Protein AF-A0A9Q4FH45-F1 (afdb_monomer_lite)

Sequence (110 aa):
MLSHRLQVLSFSALIFCQTVSAQVLERDLGQFDLKLATTPTRSMAQGLVTPSGGSDSFHGGLDLTHASGFYFGQWTPNMGFASDSGMELDSYMGFKKPFDNTLGYELGMI

Radius of gyration: 19.67 Å; chains: 1; bounding box: 37×59×42 Å

Secondary structure (DSSP, 8-state):
-HHHHHHHHHHHHHHT-------EEEEE-SSEEEEEESS--SHHHHHH------TTEEEEEEEEEETTSEEEEEEEEEEE-STT---EEEEEEEEEEESSSS-EEEEEE-

Structure (mmCIF, N/CA/C/O backbone):
data_AF-A0A9Q4FH45-F1
#
_entry.id   AF-A0A9Q4FH45-F1
#
loop_
_atom_site.group_PDB
_atom_site.id
_atom_site.type_symbol
_atom_site.label_atom_id
_atom_site.label_alt_id
_atom_site.label_comp_id
_atom_site.label_asym_id
_atom_site.label_entity_id
_atom_site.label_seq_id
_atom_site.pdbx_PDB_ins_code
_atom_site.Cartn_x
_atom_site.Cartn_y
_atom_site.Cartn_z
_atom_site.occupancy
_atom_site.B_iso_or_equiv
_atom_site.auth_seq_id
_atom_site.auth_comp_id
_atom_site.auth_asym_id
_atom_site.auth_atom_id
_atom_site.pdbx_PDB_model_num
ATOM 1 N N . MET A 1 1 ? 15.712 45.597 -23.564 1.00 53.44 1 MET A N 1
ATOM 2 C CA . MET A 1 1 ? 14.359 45.268 -23.042 1.00 53.44 1 MET A CA 1
ATOM 3 C C . MET A 1 1 ? 13.869 43.868 -23.429 1.00 53.44 1 MET A C 1
ATOM 5 O O . MET A 1 1 ? 13.063 43.316 -22.692 1.00 53.44 1 MET A O 1
ATOM 9 N N . LEU A 1 2 ? 14.355 43.266 -24.526 1.00 56.81 2 LEU A N 1
ATOM 10 C CA . LEU A 1 2 ? 13.962 41.914 -24.959 1.00 56.81 2 LEU A CA 1
ATOM 11 C C . LEU A 1 2 ? 14.503 40.789 -24.044 1.00 56.81 2 LEU A C 1
ATOM 13 O O . LEU A 1 2 ? 13.820 39.797 -23.819 1.00 56.81 2 LEU A O 1
ATOM 17 N N . SER A 1 3 ? 15.681 40.984 -23.441 1.00 57.56 3 SER A N 1
ATOM 18 C CA . SER A 1 3 ? 16.346 40.022 -22.546 1.00 57.56 3 SER A CA 1
ATOM 19 C C . SER A 1 3 ? 15.614 39.792 -21.218 1.00 57.56 3 SER A C 1
ATOM 21 O O . SER A 1 3 ? 15.459 38.649 -20.805 1.00 57.56 3 SER A O 1
ATOM 23 N N . HIS A 1 4 ? 15.087 40.845 -20.583 1.00 55.81 4 HIS A N 1
ATOM 24 C CA . HIS A 1 4 ? 14.323 40.708 -19.336 1.00 55.81 4 HIS A CA 1
ATOM 25 C C . HIS A 1 4 ? 12.982 39.995 -19.533 1.00 55.81 4 HIS A C 1
ATOM 27 O O . HIS A 1 4 ? 12.572 39.226 -18.672 1.00 55.81 4 HIS A O 1
ATOM 33 N N . ARG A 1 5 ? 12.310 40.195 -20.674 1.00 56.06 5 ARG A N 1
ATOM 34 C CA . ARG A 1 5 ? 11.057 39.487 -20.981 1.00 56.06 5 ARG A CA 1
ATOM 35 C C . ARG A 1 5 ? 11.285 37.999 -21.238 1.00 56.06 5 ARG A C 1
ATOM 37 O O . ARG A 1 5 ? 10.480 37.188 -20.797 1.00 56.06 5 ARG A O 1
ATOM 44 N N . LEU A 1 6 ? 12.400 37.653 -21.883 1.00 53.28 6 LEU A N 1
ATOM 45 C CA . LEU A 1 6 ? 12.806 36.266 -22.105 1.00 53.28 6 LEU A CA 1
ATOM 46 C C . LEU A 1 6 ? 13.199 35.575 -20.787 1.00 53.28 6 LEU A C 1
ATOM 48 O O . LEU A 1 6 ? 12.800 34.443 -20.546 1.00 53.28 6 LEU A O 1
ATOM 52 N N . GLN A 1 7 ? 13.902 36.284 -19.897 1.00 56.78 7 GLN A N 1
ATOM 53 C CA . GLN A 1 7 ? 14.259 35.783 -18.566 1.00 56.78 7 GLN A CA 1
ATOM 54 C C . GLN A 1 7 ? 13.035 35.558 -17.671 1.00 56.78 7 GLN A C 1
ATOM 56 O O . GLN A 1 7 ? 12.963 34.533 -17.002 1.00 56.78 7 GLN A O 1
ATOM 61 N N . VAL A 1 8 ? 12.053 36.468 -17.686 1.00 59.00 8 VAL A N 1
ATOM 62 C CA . VAL A 1 8 ? 10.795 36.310 -16.931 1.00 59.00 8 VAL A CA 1
ATOM 63 C C . VAL A 1 8 ? 9.978 35.122 -17.452 1.00 59.00 8 VAL A C 1
ATOM 65 O O . VAL A 1 8 ? 9.421 34.372 -16.653 1.00 59.00 8 VAL A O 1
ATOM 68 N N . LEU A 1 9 ? 9.955 34.896 -18.770 1.00 57.44 9 LEU A N 1
ATOM 69 C CA . LEU A 1 9 ? 9.262 33.750 -19.368 1.00 57.44 9 LEU A CA 1
ATOM 70 C C . LEU A 1 9 ? 9.909 32.412 -18.957 1.00 57.44 9 LEU A C 1
ATOM 72 O O . LEU A 1 9 ? 9.203 31.480 -18.576 1.00 57.44 9 LEU A O 1
ATOM 76 N N . SER A 1 10 ? 11.245 32.338 -18.954 1.00 58.38 10 SER A N 1
ATOM 77 C CA . SER A 1 10 ? 11.990 31.147 -18.516 1.00 58.38 10 SER A CA 1
ATOM 78 C C . SER A 1 10 ? 11.868 30.882 -17.013 1.00 58.38 10 SER A C 1
ATOM 80 O O . SER A 1 10 ? 11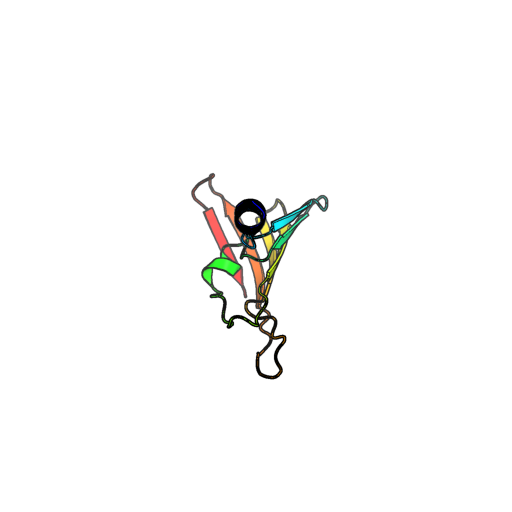.792 29.727 -16.601 1.00 58.38 10 SER A O 1
ATOM 82 N N . PHE A 1 11 ? 11.804 31.930 -16.185 1.00 58.22 11 PHE A N 1
ATOM 83 C CA . PHE A 1 11 ? 11.605 31.783 -14.738 1.00 58.22 11 PHE A CA 1
ATOM 84 C C . PHE A 1 11 ? 10.194 31.274 -14.401 1.00 58.22 11 PHE A C 1
ATOM 86 O O . PHE A 1 11 ? 10.023 30.491 -13.472 1.00 58.22 11 PHE A O 1
ATOM 93 N N . SER A 1 12 ? 9.185 31.661 -15.191 1.00 59.16 12 SER A N 1
ATOM 94 C CA . SER A 1 12 ? 7.800 31.211 -15.007 1.00 59.16 12 SER A CA 1
ATOM 95 C C . SER A 1 12 ? 7.583 29.747 -15.415 1.00 59.16 12 SER A C 1
ATOM 97 O O . SER A 1 12 ? 6.714 29.086 -14.850 1.00 59.16 12 SER A O 1
ATOM 99 N N . ALA A 1 13 ? 8.371 29.223 -16.360 1.00 57.09 13 ALA A N 1
ATOM 100 C CA . ALA A 1 13 ? 8.293 27.824 -16.788 1.00 57.09 13 ALA A CA 1
ATOM 101 C C . ALA A 1 13 ? 8.805 26.844 -15.714 1.00 57.09 13 ALA A C 1
ATOM 103 O O . ALA A 1 13 ? 8.297 25.731 -15.604 1.00 57.09 13 ALA A O 1
ATOM 104 N N . LEU A 1 14 ? 9.755 27.269 -14.872 1.00 55.69 14 LEU A N 1
ATOM 105 C CA . LEU A 1 14 ? 10.293 26.443 -13.783 1.00 55.69 14 LEU A CA 1
ATOM 106 C C . LEU A 1 14 ? 9.296 26.248 -12.626 1.00 55.69 14 LEU A C 1
ATOM 108 O O . LEU A 1 14 ? 9.380 25.249 -11.921 1.00 55.69 14 LEU A O 1
ATOM 112 N N . ILE A 1 15 ? 8.322 27.150 -12.457 1.00 57.91 15 ILE A N 1
ATOM 113 C CA . ILE A 1 15 ? 7.295 27.066 -11.398 1.00 57.91 15 ILE A CA 1
ATOM 114 C C . ILE A 1 15 ? 6.183 26.058 -11.760 1.00 57.91 15 ILE A C 1
ATOM 116 O O . ILE A 1 15 ? 5.504 25.538 -10.879 1.00 57.91 15 ILE A O 1
ATOM 120 N N . PHE A 1 16 ? 6.023 25.728 -13.047 1.00 50.56 16 PHE A N 1
ATOM 121 C CA . PHE A 1 16 ? 5.042 24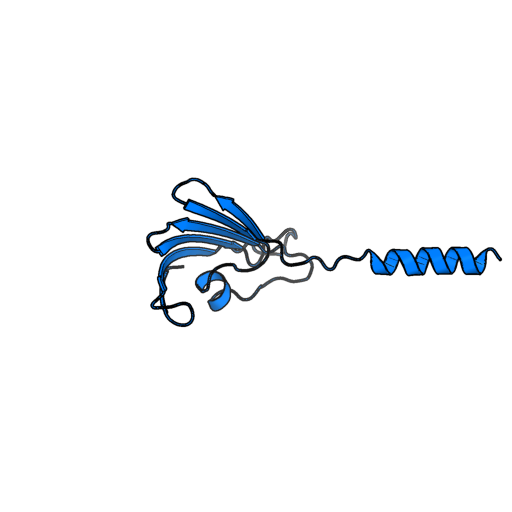.747 -13.532 1.00 50.56 16 PHE A CA 1
ATOM 122 C C . PHE A 1 16 ? 5.575 23.316 -13.629 1.00 50.56 16 PHE A C 1
ATOM 124 O O . PHE A 1 16 ? 4.822 22.422 -14.018 1.00 50.56 16 PHE A O 1
ATOM 131 N N . CYS A 1 17 ? 6.833 23.072 -13.248 1.00 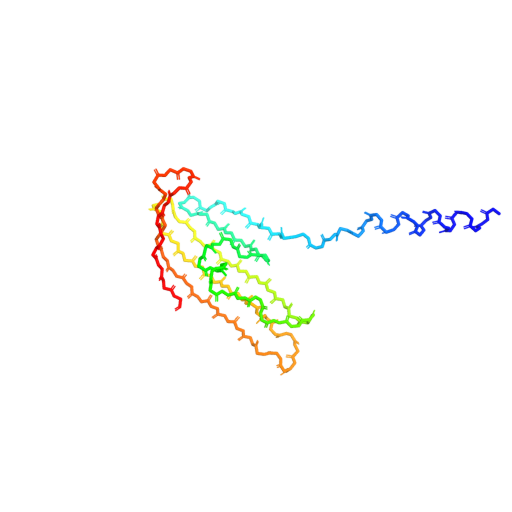46.69 17 CYS A N 1
ATOM 132 C CA . CYS A 1 17 ? 7.335 21.717 -13.063 1.00 46.69 17 CYS A CA 1
ATOM 133 C C . CYS A 1 17 ? 6.705 21.146 -11.786 1.00 46.69 17 CYS A C 1
ATOM 135 O O . CYS A 1 17 ? 7.306 21.133 -10.714 1.00 46.69 17 CYS A O 1
ATOM 137 N N . GLN A 1 18 ? 5.436 20.753 -11.896 1.00 48.84 18 GLN A N 1
ATOM 138 C CA . GLN A 1 18 ? 4.784 19.895 -10.926 1.00 48.84 18 GLN A CA 1
ATOM 139 C C . GLN A 1 18 ? 5.692 18.671 -10.820 1.00 48.84 18 GLN A C 1
ATOM 141 O O . GLN A 1 18 ? 5.876 17.939 -11.795 1.00 48.84 18 GLN A O 1
ATOM 146 N N . THR A 1 19 ? 6.313 18.481 -9.661 1.00 53.81 19 THR A N 1
ATOM 147 C CA . THR A 1 19 ? 6.875 17.184 -9.308 1.00 53.81 19 THR A CA 1
ATOM 148 C C . THR A 1 19 ? 5.795 16.147 -9.603 1.00 53.81 19 THR A C 1
ATOM 150 O O . THR A 1 19 ? 4.634 16.364 -9.251 1.00 53.81 19 THR A O 1
ATOM 153 N N . VAL A 1 20 ? 6.145 15.066 -10.310 1.00 52.41 20 VAL A N 1
ATOM 154 C CA . VAL A 1 20 ? 5.267 13.900 -10.486 1.00 52.41 20 VAL A CA 1
ATOM 155 C C . VAL A 1 20 ? 4.919 13.417 -9.081 1.00 52.41 20 VAL A C 1
ATOM 157 O O . VAL A 1 20 ? 5.692 12.732 -8.420 1.00 52.41 20 VAL A O 1
ATOM 160 N N . SER A 1 21 ? 3.812 13.931 -8.559 1.00 57.44 21 SER A N 1
ATOM 161 C CA . SER A 1 21 ? 3.366 13.683 -7.202 1.00 57.44 21 SER A CA 1
ATOM 162 C C . SER A 1 21 ? 2.714 12.316 -7.200 1.00 57.44 21 SER A C 1
ATOM 164 O O . SER A 1 21 ? 1.947 12.030 -8.117 1.00 57.44 21 SER A O 1
ATOM 166 N N . ALA A 1 22 ? 3.013 11.502 -6.189 1.00 63.34 22 ALA A N 1
ATOM 167 C CA . ALA A 1 22 ? 2.325 10.255 -5.882 1.00 63.34 22 ALA A CA 1
ATOM 168 C C . ALA A 1 22 ? 0.818 10.386 -6.162 1.00 63.34 22 ALA A C 1
ATOM 170 O O . ALA A 1 22 ? 0.097 11.061 -5.424 1.00 63.34 22 ALA A O 1
ATOM 171 N N . GLN A 1 23 ? 0.355 9.815 -7.275 1.00 75.81 23 GLN A N 1
ATOM 172 C CA . GLN A 1 23 ? -1.052 9.877 -7.645 1.00 75.81 23 GLN A CA 1
ATOM 173 C C . GLN A 1 23 ? -1.730 8.647 -7.063 1.00 75.81 23 GLN A C 1
ATOM 175 O O . GLN A 1 23 ? -1.270 7.529 -7.288 1.00 75.81 23 GLN A O 1
ATOM 180 N N . VAL A 1 24 ? -2.827 8.861 -6.340 1.00 86.00 24 VAL A N 1
ATOM 181 C CA . VAL A 1 24 ? -3.741 7.804 -5.906 1.00 86.00 24 VAL A CA 1
ATOM 182 C C . VAL A 1 24 ? -5.112 8.142 -6.471 1.00 86.00 24 VAL A C 1
ATOM 184 O O . VAL A 1 24 ? -5.715 9.152 -6.112 1.00 86.00 24 VAL A O 1
ATOM 187 N N . LEU A 1 25 ? -5.600 7.302 -7.374 1.00 89.75 25 LEU A N 1
ATOM 188 C CA . LEU A 1 25 ? -6.968 7.330 -7.859 1.00 89.75 25 LEU A CA 1
ATOM 189 C C . LEU A 1 25 ? -7.791 6.345 -7.037 1.00 89.75 25 LEU A C 1
ATOM 191 O O . LEU A 1 25 ? -7.556 5.144 -7.096 1.00 89.75 25 LEU A O 1
ATOM 195 N N . GLU A 1 26 ? -8.781 6.854 -6.314 1.00 92.25 26 GLU A N 1
ATOM 196 C CA . GLU A 1 26 ? -9.702 6.050 -5.512 1.00 92.25 26 GLU A CA 1
ATOM 197 C C . GLU A 1 26 ? -11.115 6.084 -6.108 1.00 92.25 26 GLU A C 1
ATOM 199 O O . GLU A 1 26 ? -11.602 7.127 -6.564 1.00 92.25 26 GLU A O 1
ATOM 204 N N . ARG A 1 27 ? -11.756 4.916 -6.154 1.00 93.38 27 ARG A N 1
ATOM 205 C CA . ARG A 1 27 ? -13.092 4.690 -6.704 1.00 93.38 27 ARG A CA 1
ATOM 206 C C . ARG A 1 27 ? -13.874 3.793 -5.750 1.00 93.38 27 ARG A C 1
ATOM 208 O O . ARG A 1 27 ? -13.501 2.645 -5.538 1.00 93.38 27 ARG A O 1
ATOM 215 N N . ASP A 1 28 ? -14.978 4.318 -5.241 1.00 93.81 28 ASP A N 1
ATOM 216 C CA . ASP A 1 28 ? -15.999 3.536 -4.547 1.00 93.81 28 ASP A CA 1
ATOM 217 C C . ASP A 1 28 ? -16.768 2.692 -5.580 1.00 93.81 28 ASP A C 1
ATOM 219 O O . ASP A 1 28 ? -17.265 3.219 -6.584 1.00 93.81 28 ASP A O 1
ATOM 223 N N . LEU A 1 29 ? -16.806 1.378 -5.361 1.00 92.50 29 LEU A N 1
ATOM 224 C CA . LEU A 1 29 ? -17.515 0.383 -6.170 1.00 92.50 29 LEU A CA 1
ATOM 225 C C . LEU A 1 29 ? -18.637 -0.297 -5.358 1.00 92.50 29 LEU A C 1
ATOM 227 O O . LEU A 1 29 ? -18.961 -1.468 -5.571 1.00 92.50 29 LEU A O 1
ATOM 231 N N . GLY A 1 30 ? -19.225 0.418 -4.400 1.00 91.69 30 GLY A N 1
ATOM 232 C CA . GLY A 1 30 ? -20.268 -0.061 -3.504 1.00 91.69 30 GLY A CA 1
ATOM 233 C C . GLY A 1 30 ? -19.695 -0.735 -2.264 1.00 91.69 30 GLY A C 1
ATOM 234 O O . GLY A 1 30 ? -19.491 -0.099 -1.239 1.00 91.69 30 GLY A O 1
ATOM 235 N N . GLN A 1 31 ? -19.477 -2.051 -2.322 1.00 90.81 31 GLN A N 1
ATOM 236 C CA . GLN A 1 31 ? -18.919 -2.785 -1.172 1.00 90.81 31 GLN A CA 1
ATOM 237 C C . GLN A 1 31 ? -17.389 -2.769 -1.130 1.00 90.81 31 GLN A C 1
ATOM 239 O O . GLN A 1 31 ? -16.793 -3.191 -0.138 1.00 90.81 31 GLN A O 1
ATOM 244 N N . PHE A 1 32 ? -16.760 -2.294 -2.203 1.00 92.25 32 PHE A N 1
ATOM 245 C CA . PHE A 1 32 ? -15.318 -2.286 -2.347 1.00 92.25 32 PHE A CA 1
ATOM 246 C C . PHE A 1 32 ? -14.799 -0.896 -2.687 1.00 92.25 32 PHE A C 1
ATOM 248 O O . PHE A 1 32 ? -15.370 -0.205 -3.527 1.00 92.25 32 PHE A O 1
ATOM 255 N N . ASP A 1 33 ? -13.652 -0.565 -2.114 1.00 93.56 33 ASP A N 1
ATOM 256 C CA . ASP A 1 33 ? -12.830 0.568 -2.500 1.00 93.56 33 ASP A CA 1
ATOM 257 C C . ASP A 1 33 ? -11.728 0.079 -3.434 1.00 93.56 33 ASP A C 1
ATOM 259 O O . ASP A 1 33 ? -10.900 -0.756 -3.054 1.00 93.56 33 ASP A O 1
ATOM 263 N N . LEU A 1 34 ? -11.714 0.604 -4.656 1.00 92.38 34 LEU A N 1
ATOM 264 C CA . LEU A 1 34 ? -10.645 0.396 -5.622 1.00 92.38 34 LEU A CA 1
ATOM 265 C C . LEU A 1 34 ? -9.675 1.576 -5.563 1.00 92.38 34 LEU A C 1
ATOM 267 O O . LEU A 1 34 ? -10.080 2.724 -5.736 1.00 92.38 34 LEU A O 1
ATOM 271 N N . LYS A 1 35 ? -8.386 1.300 -5.384 1.00 92.69 35 LYS A N 1
ATOM 272 C CA . LYS A 1 35 ? -7.310 2.292 -5.441 1.00 92.69 35 LYS A CA 1
ATOM 273 C C . LYS A 1 35 ? -6.317 1.901 -6.520 1.00 92.69 35 LYS A C 1
ATOM 275 O O . LYS A 1 35 ? -5.897 0.756 -6.584 1.00 92.69 35 LYS A O 1
ATOM 280 N N . LEU A 1 36 ? -5.940 2.852 -7.359 1.00 90.12 36 LEU A N 1
ATOM 281 C CA . LEU A 1 36 ? -4.858 2.729 -8.327 1.00 90.12 36 LEU A CA 1
ATOM 282 C C . LEU A 1 36 ? -3.831 3.801 -7.993 1.00 90.12 36 LEU A C 1
ATOM 284 O O . LEU A 1 36 ? -4.194 4.971 -7.883 1.00 90.12 36 LEU A O 1
ATOM 288 N N . ALA A 1 37 ? -2.570 3.429 -7.821 1.00 86.88 37 ALA A N 1
ATOM 289 C CA . ALA A 1 37 ? -1.560 4.374 -7.384 1.00 86.88 37 ALA A CA 1
ATOM 290 C C . ALA A 1 37 ? -0.184 4.109 -7.975 1.00 86.88 37 ALA A C 1
ATOM 292 O O . ALA A 1 37 ? 0.183 2.967 -8.217 1.00 86.88 37 ALA A O 1
ATOM 293 N N . THR A 1 38 ? 0.606 5.170 -8.128 1.00 83.44 38 THR A N 1
ATOM 294 C CA . THR A 1 38 ? 2.047 5.071 -8.424 1.00 83.44 38 THR A CA 1
ATOM 295 C C . THR A 1 38 ? 2.889 4.923 -7.154 1.00 83.44 38 THR A C 1
ATOM 297 O O . THR A 1 38 ? 4.108 4.857 -7.211 1.00 83.44 38 THR A O 1
ATOM 300 N N . THR A 1 39 ? 2.255 4.863 -5.984 1.00 79.56 39 THR A N 1
ATOM 301 C CA . THR A 1 39 ? 2.904 4.594 -4.696 1.00 79.56 39 THR A CA 1
ATOM 302 C C . THR A 1 39 ? 2.176 3.479 -3.961 1.00 79.56 39 THR A C 1
ATOM 304 O O . THR A 1 39 ? 0.951 3.401 -4.083 1.00 79.56 39 THR A O 1
ATOM 307 N N . PRO A 1 40 ? 2.874 2.659 -3.158 1.00 76.31 40 PRO A N 1
ATOM 308 C CA . PRO A 1 40 ? 2.228 1.605 -2.386 1.00 76.31 40 PRO A CA 1
ATOM 309 C C . PRO A 1 40 ? 1.120 2.176 -1.493 1.00 76.31 40 PRO A C 1
ATOM 311 O O . PRO A 1 40 ? 1.377 3.090 -0.711 1.00 76.31 40 PRO A O 1
ATOM 314 N N . THR A 1 41 ? -0.113 1.661 -1.591 1.0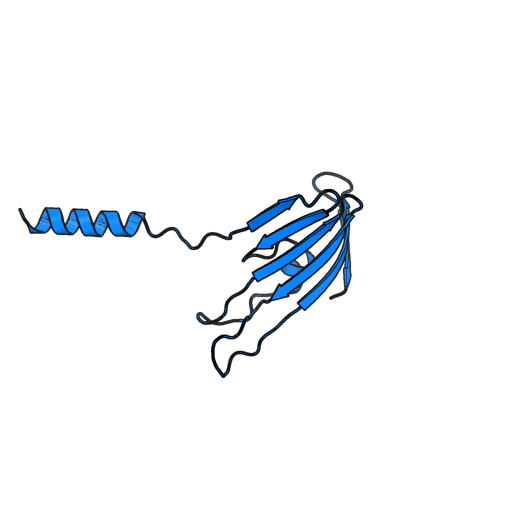0 76.19 41 THR A N 1
ATOM 315 C CA . THR A 1 41 ? -1.229 2.125 -0.734 1.00 76.19 41 THR A CA 1
ATOM 316 C C . THR A 1 41 ? -1.548 1.171 0.417 1.00 76.19 41 THR A C 1
ATOM 318 O O . THR A 1 41 ? -2.404 1.462 1.260 1.00 76.19 41 THR A O 1
ATOM 321 N N . ARG A 1 42 ? -0.871 0.020 0.483 1.00 76.38 42 ARG A N 1
ATOM 322 C CA . ARG A 1 42 ? -1.039 -0.991 1.533 1.00 76.38 42 ARG A CA 1
ATOM 323 C C . ARG A 1 42 ? 0.289 -1.352 2.166 1.00 76.38 42 ARG A C 1
ATOM 325 O O . ARG A 1 42 ? 1.325 -1.327 1.510 1.00 76.38 42 ARG A O 1
ATOM 332 N N . SER A 1 43 ? 0.231 -1.725 3.442 1.00 68.75 43 SER A N 1
ATOM 333 C CA . SER A 1 43 ? 1.411 -2.077 4.230 1.00 68.75 43 SER A CA 1
ATOM 334 C C . SER A 1 43 ? 2.149 -3.270 3.627 1.00 68.75 43 SER A C 1
ATOM 336 O O . SER A 1 43 ? 3.367 -3.283 3.673 1.00 68.75 43 SER A O 1
ATOM 338 N N . MET A 1 44 ? 1.448 -4.229 3.010 1.00 71.31 44 MET A N 1
ATOM 339 C CA . MET A 1 44 ? 2.098 -5.330 2.283 1.00 71.31 44 MET A CA 1
ATOM 340 C C . MET A 1 44 ? 2.866 -4.847 1.045 1.00 71.31 44 MET A C 1
ATOM 342 O O . MET A 1 44 ? 4.010 -5.244 0.854 1.00 71.31 44 MET A O 1
ATOM 346 N N . ALA A 1 45 ? 2.302 -3.925 0.259 1.00 64.75 45 ALA A N 1
ATOM 347 C CA . ALA A 1 45 ? 3.007 -3.322 -0.875 1.00 64.75 45 ALA A CA 1
ATOM 348 C C . ALA A 1 45 ? 4.174 -2.418 -0.426 1.00 64.75 45 ALA A C 1
ATOM 350 O O . ALA A 1 45 ? 5.200 -2.352 -1.090 1.00 64.75 45 ALA A O 1
ATOM 351 N N . GLN A 1 46 ? 4.038 -1.729 0.713 1.00 65.19 46 GLN A N 1
ATOM 352 C CA . GLN A 1 46 ? 5.062 -0.820 1.243 1.00 65.19 46 GLN A CA 1
ATOM 353 C C . GLN A 1 46 ? 6.154 -1.532 2.058 1.00 65.19 46 GLN A C 1
ATOM 355 O O . GLN A 1 46 ? 7.280 -1.049 2.136 1.00 65.19 46 GLN A O 1
ATOM 360 N N . GLY A 1 47 ? 5.812 -2.642 2.707 1.00 59.91 47 GLY A N 1
ATOM 361 C CA . GLY A 1 47 ? 6.661 -3.362 3.652 1.00 59.91 47 GLY A CA 1
ATOM 362 C C . GLY A 1 47 ? 7.500 -4.467 3.021 1.00 59.91 47 GLY A C 1
ATOM 363 O O . GLY A 1 47 ? 8.487 -4.870 3.630 1.00 59.91 47 GLY A O 1
ATOM 364 N N . LEU A 1 48 ? 7.131 -4.952 1.829 1.00 54.59 48 LEU A N 1
ATOM 365 C CA . LEU A 1 48 ? 7.851 -6.033 1.147 1.00 54.59 48 LEU A CA 1
ATOM 366 C C . LEU A 1 48 ? 8.489 -5.632 -0.186 1.00 54.59 48 LEU A C 1
ATOM 368 O O . LEU A 1 48 ? 9.381 -6.345 -0.637 1.00 54.59 48 LEU A O 1
ATOM 372 N N . VAL A 1 49 ? 8.104 -4.505 -0.797 1.00 56.28 49 VAL A N 1
ATOM 373 C CA . VAL A 1 49 ? 8.553 -4.178 -2.156 1.00 56.28 49 VAL A CA 1
ATOM 374 C C . VAL A 1 49 ? 9.299 -2.850 -2.182 1.00 56.28 49 VAL A C 1
ATOM 376 O O . VAL A 1 49 ? 8.729 -1.767 -2.057 1.00 56.28 49 VAL A O 1
ATOM 379 N N . THR A 1 50 ? 10.619 -2.936 -2.327 1.00 58.06 50 THR A N 1
ATOM 380 C CA . THR A 1 50 ? 11.453 -1.758 -2.590 1.00 58.06 50 THR A CA 1
ATOM 381 C C . THR A 1 50 ? 11.393 -1.505 -4.094 1.00 58.06 50 THR A C 1
ATOM 383 O O . THR A 1 50 ? 11.642 -2.458 -4.829 1.00 58.06 50 THR A O 1
ATOM 386 N N . PRO A 1 51 ? 11.074 -0.291 -4.584 1.00 55.91 51 PRO A N 1
ATOM 387 C CA . PRO A 1 51 ? 11.089 -0.008 -6.018 1.00 55.91 51 PRO A CA 1
ATOM 388 C C . PRO A 1 51 ? 12.434 -0.426 -6.634 1.00 55.91 51 PRO A C 1
ATOM 390 O O . PRO A 1 51 ? 13.473 0.169 -6.347 1.00 55.91 51 PRO A O 1
ATOM 393 N N . SER A 1 52 ? 12.415 -1.491 -7.429 1.00 55.75 52 SER A N 1
ATOM 394 C CA . SER A 1 52 ? 13.575 -2.161 -8.019 1.00 55.75 52 SER A CA 1
ATOM 395 C C . SER A 1 52 ? 13.664 -1.798 -9.499 1.00 55.75 52 SER A C 1
ATOM 397 O O . SER A 1 52 ? 13.483 -2.622 -10.390 1.00 55.75 52 SER A O 1
ATOM 399 N N . GLY A 1 53 ? 13.929 -0.529 -9.796 1.00 54.44 53 GLY A N 1
ATOM 400 C CA . GLY A 1 53 ? 14.019 -0.096 -11.182 1.00 54.44 53 GLY A CA 1
ATOM 401 C C . GLY A 1 53 ? 14.742 1.232 -11.347 1.00 54.44 53 GLY A C 1
ATOM 402 O O . GLY A 1 53 ? 14.608 2.145 -10.534 1.00 54.44 53 GLY A O 1
ATOM 403 N N . GLY A 1 54 ? 15.568 1.313 -12.392 1.00 56.44 54 GLY A N 1
ATOM 404 C CA . GLY A 1 54 ? 16.221 2.555 -12.803 1.00 56.44 54 GLY A CA 1
ATOM 405 C C . GLY A 1 54 ? 15.217 3.585 -13.335 1.00 56.44 54 GLY A C 1
ATOM 406 O O . GLY A 1 54 ? 14.006 3.363 -13.321 1.00 56.44 54 GLY A O 1
ATOM 407 N N . SER A 1 55 ? 15.724 4.700 -13.864 1.00 58.44 55 SER A N 1
ATOM 408 C CA . SER A 1 55 ? 14.926 5.815 -14.411 1.00 58.44 55 SER A CA 1
ATOM 409 C C . SER A 1 55 ? 13.923 5.435 -15.513 1.00 58.44 55 SER A C 1
ATOM 411 O O . SER A 1 55 ? 13.039 6.233 -15.810 1.00 58.44 55 SER A O 1
ATOM 413 N N . ASP A 1 56 ? 14.040 4.230 -16.079 1.00 58.31 56 ASP A N 1
ATOM 414 C CA . ASP A 1 56 ? 13.246 3.731 -17.211 1.00 58.31 56 ASP A CA 1
ATOM 415 C C . ASP A 1 56 ? 12.195 2.679 -16.796 1.00 58.31 56 ASP A C 1
ATOM 417 O O . ASP A 1 56 ? 11.665 1.940 -17.628 1.00 58.31 56 ASP A O 1
ATOM 421 N N . SER A 1 57 ? 11.907 2.585 -15.497 1.00 66.94 57 SER A N 1
ATOM 422 C CA . SER A 1 57 ? 10.883 1.699 -14.939 1.00 66.94 57 SER A CA 1
ATOM 423 C C . SER A 1 57 ? 9.660 2.495 -14.494 1.00 66.94 57 SER A C 1
ATOM 425 O O . SER A 1 57 ? 9.780 3.565 -13.895 1.00 66.94 57 SER A O 1
ATOM 427 N N . PHE A 1 58 ? 8.467 1.974 -14.777 1.00 74.00 58 PHE A N 1
ATOM 428 C CA . PHE A 1 58 ? 7.247 2.467 -14.141 1.00 74.00 58 PHE A CA 1
ATOM 429 C C . PHE A 1 58 ? 6.888 1.577 -12.967 1.00 74.00 58 PHE A C 1
ATOM 431 O O . PHE A 1 58 ? 6.972 0.354 -13.059 1.00 74.00 58 PHE A O 1
ATOM 438 N N . HIS A 1 59 ? 6.460 2.206 -11.881 1.00 82.56 59 HIS A N 1
ATOM 439 C CA . HIS A 1 59 ? 5.918 1.516 -10.728 1.00 82.56 59 HIS A CA 1
ATOM 440 C C . HIS A 1 59 ? 4.475 1.933 -10.491 1.00 82.56 59 HIS A C 1
ATOM 442 O O . HIS A 1 59 ? 4.073 3.079 -10.714 1.00 82.56 59 HIS A O 1
ATOM 448 N N . GLY A 1 60 ? 3.693 0.988 -10.003 1.00 85.94 60 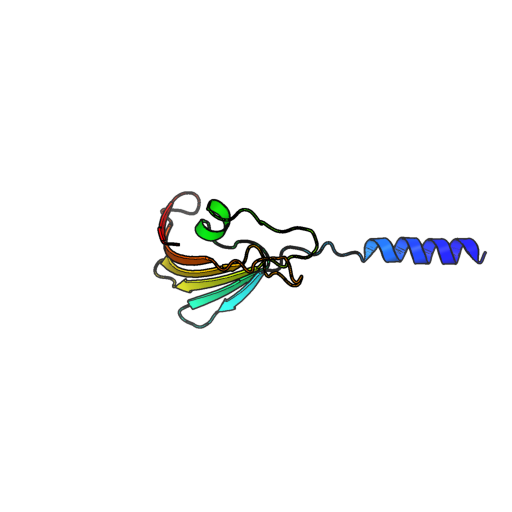GLY A N 1
ATOM 449 C CA . GLY A 1 60 ? 2.332 1.259 -9.601 1.00 85.94 60 GLY A CA 1
ATOM 450 C C . GLY A 1 60 ? 1.623 0.009 -9.140 1.00 85.94 60 GLY A C 1
ATOM 451 O O . GLY A 1 60 ? 2.108 -1.106 -9.306 1.00 85.94 60 GLY A O 1
ATOM 452 N N . GLY A 1 61 ? 0.456 0.203 -8.555 1.00 88.69 61 GLY A N 1
ATOM 453 C CA . GLY A 1 61 ? -0.342 -0.895 -8.066 1.00 88.69 61 GLY A CA 1
ATOM 454 C C . GLY A 1 61 ? -1.809 -0.563 -7.972 1.00 88.69 61 GLY A C 1
ATOM 455 O O . GLY A 1 61 ? -2.228 0.596 -7.999 1.00 88.69 61 GLY A O 1
ATOM 456 N N . LEU A 1 62 ? -2.573 -1.638 -7.887 1.00 91.25 62 LEU A N 1
ATOM 457 C CA . LEU A 1 62 ? -4.013 -1.659 -7.796 1.00 91.25 62 LEU A CA 1
ATOM 458 C C . LEU A 1 62 ? -4.397 -2.393 -6.517 1.00 91.25 62 LEU A C 1
ATOM 460 O O . LEU A 1 62 ? -3.934 -3.500 -6.275 1.00 91.25 62 LEU A O 1
ATOM 464 N N . ASP A 1 63 ? -5.279 -1.802 -5.727 1.00 92.31 63 ASP A N 1
ATOM 465 C CA . ASP A 1 63 ? -5.775 -2.347 -4.473 1.00 92.31 63 ASP A CA 1
ATOM 466 C C . ASP A 1 63 ? -7.297 -2.366 -4.483 1.00 92.31 63 ASP A C 1
ATOM 468 O O . ASP A 1 63 ? -7.933 -1.343 -4.716 1.00 92.31 63 ASP A O 1
ATOM 472 N N . LEU A 1 64 ? -7.887 -3.508 -4.159 1.00 92.81 64 LEU A N 1
ATOM 473 C CA . LEU A 1 64 ? -9.306 -3.661 -3.885 1.00 92.81 64 LEU A CA 1
ATOM 474 C C . LEU A 1 64 ? -9.484 -3.973 -2.401 1.00 92.81 64 LEU A C 1
ATOM 476 O O . LEU A 1 64 ? -8.862 -4.888 -1.864 1.00 92.81 64 LEU A O 1
ATOM 480 N N . THR A 1 65 ? -10.310 -3.208 -1.699 1.00 92.62 65 THR A N 1
ATOM 481 C CA . THR A 1 65 ? -10.520 -3.369 -0.255 1.00 92.62 65 THR A CA 1
ATOM 482 C C . THR A 1 65 ? -11.992 -3.410 0.072 1.00 92.62 65 THR A C 1
ATOM 484 O O . THR A 1 65 ? -12.768 -2.642 -0.469 1.00 92.62 65 THR A O 1
ATOM 487 N N . HIS A 1 66 ? -12.368 -4.312 0.966 1.00 93.75 66 HIS A N 1
ATOM 488 C CA . HIS A 1 66 ? -13.723 -4.450 1.466 1.00 93.75 66 HIS A CA 1
ATOM 489 C C . HIS A 1 66 ? -13.815 -3.906 2.894 1.00 93.75 66 HIS A C 1
ATOM 491 O O . HIS A 1 66 ? -12.886 -4.073 3.690 1.00 93.75 66 HIS A O 1
ATOM 497 N N . ALA A 1 67 ? -14.965 -3.339 3.264 1.00 90.62 67 ALA A N 1
ATOM 498 C CA . ALA A 1 67 ? -15.201 -2.775 4.599 1.00 90.62 67 ALA A CA 1
ATOM 499 C C . ALA A 1 67 ? -15.020 -3.787 5.752 1.00 90.62 67 ALA A C 1
ATOM 501 O O . ALA A 1 67 ? -14.789 -3.404 6.897 1.00 90.62 67 ALA A O 1
ATOM 502 N N . SER A 1 68 ? -15.089 -5.091 5.465 1.00 91.12 68 SER A N 1
ATOM 503 C CA . SER A 1 68 ? -14.797 -6.142 6.451 1.00 91.12 68 SER A CA 1
ATOM 504 C C . SER A 1 68 ? -13.322 -6.220 6.852 1.00 91.12 68 SER A C 1
ATOM 506 O O . SER A 1 68 ? -13.016 -6.911 7.818 1.00 91.12 68 SER A O 1
ATOM 508 N N . GLY A 1 69 ? -12.420 -5.578 6.105 1.00 90.00 69 GLY A N 1
ATOM 509 C CA . GLY A 1 69 ? -10.970 -5.644 6.291 1.00 90.00 69 GLY A CA 1
ATOM 510 C C . GLY A 1 69 ? -10.250 -6.565 5.305 1.00 90.00 69 GLY A C 1
ATOM 511 O O . GLY A 1 69 ? -9.022 -6.557 5.272 1.00 90.00 69 GLY A O 1
ATOM 512 N N . PHE A 1 70 ? -10.975 -7.334 4.484 1.00 92.75 70 PHE A N 1
ATOM 513 C CA . PHE A 1 70 ? -10.361 -8.128 3.415 1.00 92.75 70 PHE A CA 1
ATOM 514 C C . PHE A 1 70 ? -9.870 -7.222 2.289 1.00 92.75 70 PHE A C 1
ATOM 516 O O . PHE A 1 70 ? -10.557 -6.275 1.905 1.00 92.75 70 PHE A O 1
ATOM 523 N N . TYR A 1 71 ? -8.708 -7.538 1.733 1.00 92.31 71 TYR A N 1
ATOM 524 C CA . TYR A 1 71 ? -8.186 -6.858 0.558 1.00 92.31 71 TYR A CA 1
ATOM 525 C C . TYR A 1 71 ? -7.446 -7.820 -0.368 1.00 92.31 71 TYR A C 1
ATOM 527 O O . TYR A 1 71 ? -6.920 -8.850 0.054 1.00 92.31 71 TYR A O 1
ATOM 535 N N . PHE A 1 72 ? -7.404 -7.442 -1.636 1.00 92.56 72 PHE A N 1
ATOM 536 C CA . PHE A 1 72 ? -6.617 -8.062 -2.690 1.00 92.56 72 PHE A CA 1
ATOM 537 C C . PHE A 1 72 ? -5.968 -6.937 -3.483 1.00 92.56 72 PHE A C 1
ATOM 539 O O . PHE A 1 72 ? -6.620 -5.931 -3.756 1.00 92.56 72 PHE A O 1
ATOM 546 N N . GLY A 1 73 ? -4.709 -7.081 -3.852 1.00 90.81 73 GLY A N 1
ATOM 547 C CA . GLY A 1 73 ? -4.025 -6.071 -4.630 1.00 90.81 73 GLY A CA 1
ATOM 548 C C . GLY A 1 73 ? -2.873 -6.644 -5.422 1.00 90.81 73 GLY A C 1
ATOM 549 O O . GLY A 1 73 ? -2.477 -7.796 -5.265 1.00 90.81 73 GLY A O 1
ATOM 550 N N . GLN A 1 74 ? -2.367 -5.814 -6.313 1.00 89.75 74 GLN A N 1
ATOM 551 C CA . GLN A 1 74 ? -1.263 -6.137 -7.183 1.00 89.75 74 GLN A CA 1
ATOM 552 C C . GLN A 1 74 ? -0.342 -4.931 -7.247 1.00 89.75 74 GLN A C 1
ATOM 554 O O . GLN A 1 74 ? -0.802 -3.809 -7.460 1.00 89.75 74 GLN A O 1
ATOM 559 N N . TRP A 1 75 ? 0.951 -5.159 -7.073 1.00 88.00 75 TRP A N 1
ATOM 560 C CA . TRP A 1 75 ? 1.974 -4.133 -7.126 1.00 88.00 75 TRP A CA 1
ATOM 561 C C . TRP A 1 75 ? 3.034 -4.512 -8.151 1.00 88.00 75 TRP A C 1
ATOM 563 O O . TRP A 1 75 ? 3.483 -5.650 -8.223 1.00 88.00 75 TRP A O 1
ATOM 573 N N . THR A 1 76 ? 3.429 -3.542 -8.960 1.00 85.94 76 THR A N 1
ATOM 574 C CA . THR A 1 76 ? 4.496 -3.676 -9.939 1.00 85.94 76 THR A CA 1
ATOM 575 C C . THR A 1 76 ? 5.613 -2.724 -9.534 1.00 85.94 76 THR A C 1
ATOM 577 O O . THR A 1 76 ? 5.471 -1.515 -9.739 1.00 85.94 76 THR A O 1
ATOM 580 N N . PRO A 1 77 ? 6.724 -3.216 -8.958 1.00 74.31 77 PRO A N 1
ATOM 581 C CA . PRO A 1 77 ? 7.871 -2.365 -8.652 1.00 74.31 77 PRO A CA 1
ATOM 582 C C . PRO A 1 77 ? 8.642 -1.956 -9.912 1.00 74.31 77 PRO A C 1
ATOM 584 O O . PRO A 1 77 ? 9.284 -0.906 -9.912 1.00 74.31 77 PRO A O 1
ATOM 587 N N . ASN A 1 78 ? 8.550 -2.756 -10.979 1.00 74.75 78 ASN A N 1
ATOM 588 C CA . ASN A 1 78 ? 9.166 -2.486 -12.269 1.00 74.75 78 ASN A CA 1
ATOM 589 C C . ASN A 1 78 ? 8.313 -3.046 -13.418 1.00 74.75 78 ASN A C 1
ATOM 591 O O . ASN A 1 78 ? 8.289 -4.248 -13.680 1.00 74.75 78 ASN A O 1
ATOM 595 N N . MET A 1 79 ? 7.611 -2.163 -14.123 1.00 70.75 79 MET A N 1
ATOM 596 C CA . MET A 1 79 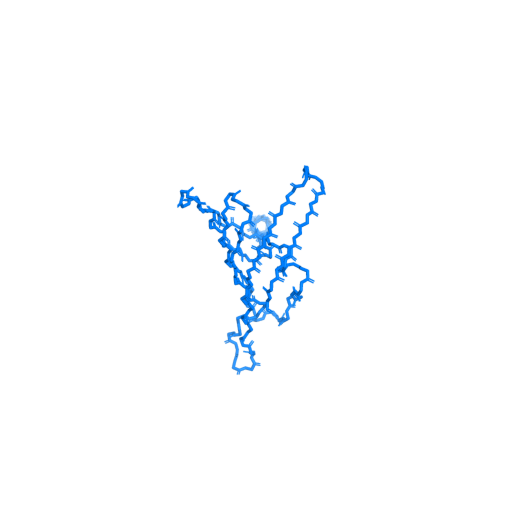? 7.093 -2.415 -15.465 1.00 70.75 79 MET A CA 1
ATOM 597 C C . MET A 1 79 ? 8.223 -2.076 -16.432 1.00 70.75 79 MET A C 1
ATOM 599 O O . MET A 1 79 ? 8.416 -0.915 -16.802 1.00 70.75 79 MET A O 1
ATOM 603 N N . GLY A 1 80 ? 9.018 -3.085 -16.775 1.00 63.56 80 GLY A N 1
ATOM 604 C CA . GLY A 1 80 ? 10.142 -2.918 -17.678 1.00 63.56 80 GLY A CA 1
ATOM 605 C C . GLY A 1 80 ? 9.690 -2.523 -19.084 1.00 63.56 80 GLY A C 1
ATOM 606 O O . GLY A 1 80 ? 9.069 -3.315 -19.786 1.00 63.56 80 GLY A O 1
ATOM 607 N N . PHE A 1 81 ? 9.986 -1.289 -19.502 1.00 60.94 81 PHE A N 1
ATOM 608 C CA . PHE A 1 81 ? 9.774 -0.836 -20.886 1.00 60.94 81 PHE A CA 1
ATOM 609 C C . PHE A 1 81 ? 11.015 -0.993 -21.773 1.00 60.94 81 PHE A C 1
ATOM 611 O O . PHE A 1 81 ? 10.932 -0.807 -22.987 1.00 60.94 81 PHE A O 1
ATOM 618 N N . ALA A 1 82 ? 12.162 -1.323 -21.179 1.00 60.56 82 ALA A N 1
ATOM 619 C CA . ALA A 1 82 ? 13.407 -1.586 -21.881 1.00 60.56 82 ALA A CA 1
ATOM 620 C C . ALA A 1 82 ? 13.579 -3.099 -22.060 1.00 60.56 82 ALA A C 1
ATOM 622 O O . ALA A 1 82 ? 13.163 -3.885 -21.216 1.00 60.56 82 ALA A O 1
ATOM 623 N N . SER A 1 83 ? 14.222 -3.521 -23.148 1.00 60.00 83 SER A N 1
ATOM 624 C CA . SER A 1 83 ? 14.404 -4.941 -23.490 1.00 60.00 83 SER A CA 1
ATOM 625 C C . SER A 1 83 ? 15.146 -5.768 -22.428 1.00 60.00 83 SER A C 1
ATOM 627 O O . SER A 1 83 ? 15.027 -6.989 -22.445 1.00 60.00 83 SER A O 1
ATOM 629 N N . ASP A 1 84 ? 15.863 -5.108 -21.512 1.00 64.38 84 ASP A N 1
ATOM 630 C CA . ASP A 1 84 ? 16.610 -5.725 -20.408 1.00 64.38 84 ASP A CA 1
ATOM 631 C C . ASP A 1 84 ? 15.969 -5.513 -19.021 1.00 64.38 84 ASP A C 1
ATOM 633 O O . ASP A 1 84 ? 16.501 -6.005 -18.025 1.00 64.38 84 ASP A O 1
ATOM 637 N N . SER A 1 85 ? 14.843 -4.795 -18.907 1.00 64.31 85 SER A N 1
ATOM 638 C CA . SER A 1 85 ? 14.137 -4.672 -17.627 1.00 64.31 85 SER A CA 1
ATOM 639 C C . SER A 1 85 ? 13.105 -5.787 -17.471 1.00 64.31 85 SER A C 1
ATOM 641 O O . SER A 1 85 ? 12.116 -5.866 -18.195 1.00 64.31 85 SER A O 1
ATOM 643 N N . GLY A 1 86 ? 13.346 -6.680 -16.508 1.00 68.81 86 GLY A N 1
ATOM 644 C CA . GLY A 1 86 ? 12.373 -7.696 -16.116 1.00 68.81 86 GLY A CA 1
ATOM 645 C C . GLY A 1 86 ? 11.103 -7.044 -15.571 1.00 68.81 86 GLY A C 1
ATOM 646 O O . GLY A 1 86 ? 11.176 -6.110 -14.775 1.00 68.81 86 GLY A O 1
ATOM 647 N N . MET A 1 87 ? 9.942 -7.525 -16.018 1.00 77.50 87 MET A N 1
ATOM 648 C CA . MET A 1 87 ? 8.657 -7.134 -15.446 1.00 77.50 87 MET A CA 1
ATOM 649 C C . MET A 1 87 ? 8.422 -7.923 -14.158 1.00 77.50 87 MET A C 1
ATOM 651 O O . MET A 1 87 ? 8.354 -9.151 -14.193 1.00 77.50 87 MET A O 1
ATOM 655 N N . GLU A 1 88 ? 8.260 -7.212 -13.048 1.00 80.00 88 GLU A N 1
ATOM 656 C CA . GLU A 1 88 ? 7.931 -7.793 -11.745 1.00 80.00 88 GLU A CA 1
ATOM 657 C C . GLU A 1 88 ? 6.483 -7.460 -11.387 1.00 80.00 88 GLU A C 1
ATOM 659 O O . GLU A 1 88 ? 6.039 -6.316 -11.516 1.00 80.00 88 GLU A O 1
ATOM 664 N N . LEU A 1 89 ? 5.728 -8.477 -10.978 1.00 84.50 89 LEU A N 1
ATOM 665 C CA . LEU A 1 89 ? 4.321 -8.349 -10.630 1.00 84.50 89 LEU A CA 1
ATOM 666 C C . LEU A 1 89 ? 4.023 -9.142 -9.367 1.00 84.50 89 LEU A C 1
ATOM 668 O O . LEU A 1 89 ? 3.897 -10.365 -9.414 1.00 84.50 89 LEU A O 1
ATOM 672 N N . ASP A 1 90 ? 3.846 -8.433 -8.265 1.00 86.25 90 ASP A N 1
ATOM 673 C CA . ASP A 1 90 ? 3.547 -9.030 -6.976 1.00 86.25 90 ASP A CA 1
ATOM 674 C C . ASP A 1 90 ? 2.043 -8.969 -6.732 1.00 86.25 90 ASP A C 1
ATOM 676 O O . ASP A 1 90 ? 1.435 -7.899 -6.766 1.00 86.25 90 ASP A O 1
ATOM 680 N N . SER A 1 91 ? 1.419 -10.120 -6.500 1.00 88.38 91 SER A N 1
ATOM 681 C CA . SER A 1 91 ? -0.007 -10.207 -6.173 1.00 88.38 91 SER A CA 1
ATOM 682 C C . SER A 1 91 ? -0.154 -10.552 -4.707 1.00 88.38 91 SER A C 1
ATOM 684 O O . SER A 1 91 ? 0.415 -11.534 -4.255 1.00 88.38 91 SER A O 1
ATOM 686 N N . TYR A 1 92 ? -0.952 -9.793 -3.970 1.00 89.56 92 TYR A N 1
ATOM 687 C CA . TYR A 1 92 ? -1.158 -10.033 -2.552 1.00 89.56 92 TYR A CA 1
ATOM 688 C C . TYR A 1 92 ? -2.628 -10.036 -2.180 1.00 89.56 92 TYR A C 1
ATOM 690 O O . TYR A 1 92 ? -3.482 -9.399 -2.797 1.00 89.56 92 TYR A O 1
ATOM 698 N N . MET A 1 93 ? -2.921 -10.729 -1.092 1.00 91.75 93 MET A N 1
ATOM 699 C CA . MET A 1 93 ? -4.215 -10.650 -0.437 1.00 91.75 93 MET A CA 1
ATOM 700 C C . MET A 1 93 ? -4.043 -10.747 1.064 1.00 91.75 93 MET A C 1
ATOM 702 O O . MET A 1 93 ? -3.095 -11.356 1.561 1.00 91.75 93 MET A O 1
ATOM 706 N N . GLY A 1 94 ? -4.987 -10.180 1.796 1.00 92.06 94 GLY A N 1
ATOM 707 C CA . GLY A 1 94 ? -4.905 -10.196 3.238 1.00 92.06 94 GLY A CA 1
ATOM 708 C C . GLY A 1 94 ? -6.148 -9.684 3.926 1.00 92.06 94 GLY A C 1
ATOM 709 O O . GLY A 1 94 ? -7.197 -9.433 3.330 1.00 92.06 94 GLY A O 1
ATOM 710 N N . PHE A 1 95 ? -5.999 -9.558 5.231 1.00 91.75 95 PHE A N 1
ATOM 711 C CA . PHE A 1 95 ? -6.995 -9.056 6.141 1.00 91.75 95 PHE A CA 1
ATOM 712 C C . PHE A 1 95 ? -6.340 -8.049 7.077 1.00 91.75 95 PHE A C 1
ATOM 714 O O . PHE A 1 95 ? -5.369 -8.363 7.768 1.00 91.75 95 PHE A O 1
ATOM 721 N N . LYS A 1 96 ? -6.889 -6.839 7.114 1.00 90.88 96 LYS A N 1
ATOM 722 C CA . LYS A 1 96 ? -6.461 -5.765 8.002 1.00 90.88 96 LYS A CA 1
ATOM 723 C C . LYS A 1 96 ? -7.578 -5.430 8.972 1.00 90.88 96 LYS A C 1
ATOM 725 O O . LYS A 1 96 ? -8.697 -5.136 8.556 1.00 90.88 96 LYS A O 1
ATOM 730 N N . LYS A 1 97 ? -7.254 -5.405 10.264 1.00 91.12 97 LYS A N 1
ATOM 731 C CA . LYS A 1 97 ? -8.182 -4.973 11.306 1.00 91.12 97 LYS A CA 1
ATOM 732 C C . LYS A 1 97 ? -7.548 -3.914 12.206 1.00 91.12 97 LYS A C 1
ATOM 734 O O . LYS A 1 97 ? -6.640 -4.241 12.974 1.00 91.12 97 LYS A O 1
ATOM 739 N N . PRO A 1 98 ? -8.018 -2.659 12.135 1.00 88.19 98 PRO A N 1
ATOM 740 C CA . PRO A 1 98 ? -7.647 -1.646 13.112 1.00 88.19 98 PRO A CA 1
ATOM 741 C C . PRO A 1 98 ? -8.303 -1.956 14.466 1.00 88.19 98 PRO A C 1
ATOM 743 O O . PRO A 1 98 ? -9.464 -2.367 14.523 1.00 88.19 98 PRO A O 1
ATOM 746 N N . PHE A 1 99 ? -7.555 -1.774 15.553 1.00 88.44 99 PHE A N 1
ATOM 747 C CA . PHE A 1 99 ? -8.098 -1.691 16.912 1.00 88.44 99 PHE A CA 1
ATOM 748 C C . PHE A 1 99 ? -8.593 -0.269 17.195 1.00 88.44 99 PHE A C 1
ATOM 750 O O . PHE A 1 99 ? -9.660 -0.088 17.776 1.00 88.44 99 PHE A O 1
ATOM 757 N N . ASP A 1 100 ? -7.831 0.722 16.733 1.00 86.56 100 ASP A N 1
ATOM 758 C CA . ASP A 1 100 ? -8.137 2.149 16.760 1.00 86.56 100 ASP A CA 1
ATOM 759 C C . ASP A 1 100 ? -7.467 2.849 15.553 1.00 86.56 100 ASP A C 1
ATOM 761 O O . ASP A 1 100 ? -7.030 2.192 14.605 1.00 86.56 100 ASP A O 1
ATOM 765 N N . ASN A 1 101 ? -7.386 4.185 15.555 1.00 78.75 101 ASN A N 1
ATOM 766 C CA . ASN A 1 101 ? -6.759 4.949 14.465 1.00 78.75 101 ASN A CA 1
ATOM 767 C C . ASN A 1 101 ? -5.219 4.836 14.419 1.00 78.75 101 ASN A C 1
ATOM 769 O O . ASN A 1 101 ? -4.600 5.384 13.509 1.00 78.75 101 ASN A O 1
ATOM 773 N N . THR A 1 102 ? -4.597 4.175 15.394 1.00 81.06 102 THR A N 1
ATOM 774 C CA . THR A 1 102 ? -3.141 4.115 15.590 1.00 81.06 102 THR A CA 1
ATOM 775 C C . THR A 1 102 ? -2.585 2.695 15.562 1.00 81.06 102 THR A C 1
ATOM 777 O O . THR A 1 102 ? -1.479 2.483 15.071 1.00 81.06 102 THR A O 1
ATOM 780 N N . LEU A 1 103 ? -3.345 1.717 16.053 1.00 87.12 103 LEU A N 1
ATOM 781 C CA . LEU A 1 103 ? -2.929 0.334 16.221 1.00 87.12 103 LEU A CA 1
ATOM 782 C C . LEU A 1 103 ? -3.898 -0.611 15.520 1.00 87.12 103 LEU A C 1
ATOM 784 O O . LEU A 1 103 ? -5.113 -0.427 15.511 1.00 87.12 103 LEU A O 1
ATOM 788 N N . GLY A 1 104 ? -3.344 -1.678 14.961 1.00 88.56 104 GLY A N 1
ATOM 789 C CA . GLY A 1 104 ? -4.086 -2.737 14.299 1.00 88.56 104 GLY A CA 1
ATOM 790 C C . GLY A 1 104 ? -3.172 -3.903 13.971 1.00 88.56 104 GLY A C 1
ATOM 791 O O . GLY A 1 104 ? -1.963 -3.839 14.196 1.00 88.56 104 GLY A O 1
ATOM 792 N N . TYR A 1 105 ? -3.755 -4.957 13.416 1.00 88.88 105 TYR A N 1
ATOM 793 C CA . TYR A 1 105 ? -2.996 -6.054 12.833 1.00 88.88 105 TYR A CA 1
ATOM 794 C C . TYR A 1 105 ? -3.379 -6.256 11.375 1.00 88.88 105 TYR A C 1
ATOM 796 O O . TYR A 1 105 ? -4.493 -5.949 10.939 1.00 88.88 105 TYR A O 1
ATOM 804 N N . GLU A 1 106 ? -2.427 -6.788 10.628 1.00 89.50 106 GLU A N 1
ATOM 805 C CA . GLU A 1 106 ? -2.574 -7.131 9.228 1.00 89.50 106 GLU A CA 1
ATOM 806 C C . GLU A 1 106 ? -1.950 -8.508 9.018 1.00 89.50 106 GLU A C 1
ATOM 808 O O . GLU A 1 106 ? -0.856 -8.783 9.507 1.00 89.50 106 GLU A O 1
ATOM 813 N N . LEU A 1 107 ? -2.685 -9.387 8.345 1.00 89.38 107 LEU A N 1
ATOM 814 C CA . LEU A 1 107 ? -2.240 -10.721 7.963 1.00 89.38 107 LEU A CA 1
ATOM 815 C C . LEU A 1 107 ? -2.431 -10.843 6.459 1.00 89.38 107 LEU A C 1
ATOM 817 O O . LEU A 1 107 ? -3.527 -10.584 5.968 1.00 89.38 107 LEU A O 1
ATOM 821 N N . GLY A 1 108 ? -1.395 -11.242 5.734 1.00 87.50 108 GLY A N 1
ATOM 822 C CA . GLY A 1 108 ? -1.457 -11.328 4.283 1.00 87.50 108 GLY A CA 1
ATOM 823 C C . GLY A 1 108 ? -0.462 -12.322 3.709 1.00 87.50 108 GLY A C 1
ATOM 824 O O . GLY A 1 108 ? 0.443 -12.787 4.401 1.00 87.50 108 GLY A O 1
ATOM 825 N N . MET A 1 109 ? -0.668 -12.639 2.437 1.00 85.38 109 MET A N 1
ATOM 826 C CA . MET A 1 109 ? 0.222 -13.442 1.603 1.00 85.38 109 MET A CA 1
ATOM 827 C C . MET A 1 109 ? 0.547 -12.673 0.321 1.00 85.38 109 MET A C 1
ATOM 829 O O . MET A 1 109 ? -0.289 -11.889 -0.138 1.00 85.38 109 MET A O 1
ATOM 833 N N . ILE A 1 110 ? 1.743 -12.905 -0.219 1.00 83.12 110 ILE A N 1
ATOM 834 C CA . ILE A 1 110 ? 2.268 -12.358 -1.474 1.00 83.12 110 ILE A CA 1
ATOM 835 C C . ILE A 1 110 ? 3.085 -13.437 -2.186 1.00 83.12 110 ILE A C 1
ATOM 837 O O . ILE A 1 110 ? 3.681 -14.265 -1.453 1.00 83.12 110 ILE A O 1
#

Foldseek 3Di:
DVVVVVVVVVVVVVVPPDPPDWDWDWDDPPQKIKIKTQDDPDCCCVVPDDLDDDPQFGWIKIKIAGPQQKIKMKIWSGPHPDPPTDTDIDIKIWGWDAPDPPDTDIDMDD

Organism: Pseudomonas syringae (NCBI:txid317)

pLDDT: mean 75.66, std 15.12, range [46.69, 93.81]

InterPro domains:
  IPR010239 Conserved hypothetical protein CHP02001 [PF09694] (52-109)
  IPR010239 Conserved hypothetical protein CHP02001 [TIGR02001] (1-110)